Protein AF-A0A388TJ50-F1 (afdb_monomer)

Organism: NCBI:txid2218525

Foldseek 3Di:
DVVVVVVVLVVCCVPPVVSVVVVVPDDDPQPLQAVLQVFQQPADDPVVVCVSPVRHPHHDHDPPDDGDCAHPVGGGGNNVVVVD

Radius of gyration: 18.76 Å; Cα contacts (8 Å, |Δi|>4): 79; chains: 1; bounding box: 38×30×46 Å

Structure (mmCIF, N/CA/C/O backbone):
data_AF-A0A388TJ50-F1
#
_entry.id   AF-A0A388TJ50-F1
#
loop_
_atom_site.group_PDB
_atom_site.id
_atom_site.type_symbol
_atom_site.label_atom_id
_atom_site.label_alt_id
_atom_site.label_comp_id
_atom_site.label_asym_id
_atom_site.label_entity_id
_atom_site.label_seq_id
_atom_site.pdbx_PDB_ins_code
_atom_site.Cartn_x
_atom_site.Cartn_y
_atom_site.Cartn_z
_atom_site.occupancy
_atom_site.B_iso_or_equiv
_atom_site.auth_seq_id
_atom_site.auth_comp_id
_atom_site.auth_asym_id
_atom_site.auth_atom_id
_atom_site.pdbx_PDB_model_num
ATOM 1 N N . ALA A 1 1 ? 12.112 18.504 -4.330 1.00 62.12 1 ALA A N 1
ATOM 2 C CA . ALA A 1 1 ? 13.180 17.577 -4.756 1.00 62.12 1 ALA A CA 1
ATOM 3 C C . ALA A 1 1 ? 12.647 16.325 -5.463 1.00 62.12 1 ALA A C 1
ATOM 5 O O . ALA A 1 1 ? 13.321 15.880 -6.375 1.00 62.12 1 ALA A O 1
ATOM 6 N N . TYR A 1 2 ? 11.454 15.800 -5.132 1.00 70.31 2 TYR A N 1
ATOM 7 C CA . TYR A 1 2 ? 10.875 14.626 -5.819 1.00 70.31 2 TYR A CA 1
ATOM 8 C C . TYR A 1 2 ? 10.628 14.838 -7.323 1.00 70.31 2 TYR A C 1
ATOM 10 O O . TYR A 1 2 ? 11.096 14.042 -8.125 1.00 70.31 2 TYR A O 1
ATOM 18 N N . PHE A 1 3 ? 10.065 15.989 -7.709 1.00 88.31 3 PHE A N 1
ATOM 19 C CA . PHE A 1 3 ? 9.774 16.281 -9.118 1.00 88.31 3 PHE A CA 1
ATOM 20 C C . PHE A 1 3 ? 10.982 16.214 -10.055 1.00 88.31 3 PHE A C 1
ATOM 22 O O . PHE A 1 3 ? 10.829 15.809 -11.196 1.00 88.31 3 PHE A O 1
ATOM 29 N N . LEU A 1 4 ? 12.181 16.605 -9.603 1.00 94.38 4 LEU A N 1
ATOM 30 C CA . LEU A 1 4 ? 13.370 16.556 -10.460 1.00 94.38 4 LEU A CA 1
ATOM 31 C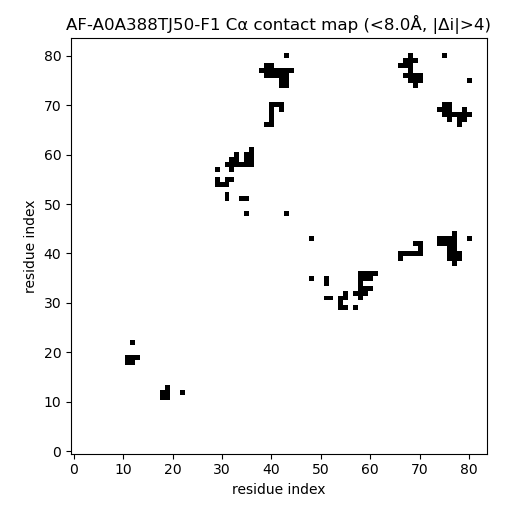 C . LEU A 1 4 ? 13.657 15.121 -10.911 1.00 94.38 4 LEU A C 1
ATOM 33 O O . LEU A 1 4 ? 13.921 14.893 -12.084 1.00 94.38 4 LEU A O 1
ATOM 37 N N . ILE A 1 5 ? 13.571 14.167 -9.983 1.00 94.44 5 ILE A N 1
ATOM 38 C CA . ILE A 1 5 ? 13.797 12.752 -10.277 1.00 94.44 5 ILE A CA 1
ATOM 39 C C . ILE A 1 5 ? 12.676 12.226 -11.174 1.00 94.44 5 ILE A C 1
ATOM 41 O O . ILE A 1 5 ? 12.977 11.559 -12.158 1.00 94.44 5 ILE A O 1
ATOM 45 N N . ASP A 1 6 ? 11.420 12.586 -10.893 1.00 92.75 6 ASP A N 1
ATOM 46 C CA . ASP A 1 6 ? 10.276 12.188 -11.722 1.00 92.75 6 ASP A CA 1
ATOM 47 C C . ASP A 1 6 ? 10.455 12.655 -13.178 1.00 92.75 6 ASP A C 1
ATOM 49 O O . ASP A 1 6 ? 10.280 11.868 -14.107 1.00 92.75 6 ASP A O 1
ATOM 53 N N . TYR A 1 7 ? 10.900 13.900 -13.392 1.00 94.50 7 TYR A N 1
ATOM 54 C CA . TYR A 1 7 ? 11.204 14.418 -14.729 1.00 94.50 7 TYR A CA 1
ATOM 55 C C . TYR A 1 7 ? 12.431 13.759 -15.361 1.00 94.50 7 TYR A C 1
ATOM 57 O O . TYR A 1 7 ? 12.423 13.509 -16.562 1.00 94.50 7 TYR A O 1
ATOM 65 N N . CYS A 1 8 ? 13.475 13.448 -14.590 1.00 94.94 8 CYS A N 1
ATOM 66 C CA . CYS A 1 8 ? 14.619 12.696 -15.106 1.00 94.94 8 CYS A CA 1
ATOM 67 C C . CYS A 1 8 ? 14.201 11.305 -15.599 1.00 94.94 8 CYS A C 1
ATOM 69 O O . CYS A 1 8 ? 14.637 10.895 -16.671 1.00 94.94 8 CYS A O 1
ATOM 71 N N . VAL A 1 9 ? 13.349 10.598 -14.850 1.00 94.56 9 VAL A N 1
ATOM 72 C CA . VAL A 1 9 ? 12.826 9.283 -15.249 1.00 94.56 9 VAL A CA 1
ATOM 73 C C . VAL A 1 9 ? 11.913 9.412 -16.470 1.00 94.56 9 VAL A C 1
ATOM 75 O O . VAL A 1 9 ? 12.063 8.631 -17.403 1.00 94.56 9 VAL A O 1
ATOM 78 N N . ALA A 1 10 ? 11.034 10.418 -16.512 1.00 95.44 10 ALA A N 1
ATOM 79 C CA . ALA A 1 10 ? 10.159 10.668 -17.660 1.00 95.44 10 ALA A CA 1
ATOM 80 C C . ALA A 1 10 ? 10.956 10.966 -18.942 1.00 95.44 10 ALA A C 1
ATOM 82 O O . ALA A 1 10 ? 10.742 10.329 -19.969 1.00 95.44 10 ALA A O 1
ATOM 83 N N . LEU A 1 11 ? 11.947 11.859 -18.865 1.00 96.38 11 LEU A N 1
ATOM 84 C CA . LEU A 1 11 ? 12.835 12.156 -19.991 1.00 96.38 11 LEU A CA 1
ATOM 85 C C . LEU A 1 11 ? 13.625 10.919 -20.429 1.00 96.38 11 LEU A C 1
ATOM 87 O O . LEU A 1 11 ? 13.824 10.706 -21.623 1.00 96.38 11 LEU A O 1
ATOM 91 N N . ALA A 1 12 ? 14.077 10.095 -19.484 1.00 95.94 12 ALA A N 1
ATOM 92 C CA . ALA A 1 12 ? 14.796 8.869 -19.797 1.00 95.94 12 ALA A CA 1
ATOM 93 C C . ALA A 1 12 ? 13.895 7.828 -20.483 1.00 95.94 12 ALA A C 1
ATOM 95 O O . ALA A 1 12 ? 14.342 7.193 -21.433 1.00 95.94 12 ALA A O 1
ATOM 96 N N . TYR A 1 13 ? 12.632 7.702 -20.066 1.00 96.75 13 TYR A N 1
ATOM 97 C CA . TYR A 1 13 ? 11.636 6.858 -20.732 1.00 96.75 13 TYR A CA 1
ATOM 98 C C . TYR A 1 13 ? 11.392 7.300 -22.183 1.00 96.75 13 TYR A C 1
ATOM 100 O O . TYR A 1 13 ? 11.358 6.466 -23.078 1.00 96.75 13 TYR A O 1
ATOM 108 N N . GLU A 1 14 ? 11.299 8.609 -22.438 1.00 96.94 14 GLU A N 1
ATOM 109 C CA . GLU A 1 14 ? 11.054 9.151 -23.785 1.00 96.94 14 GLU A CA 1
ATOM 110 C C . GLU A 1 14 ? 12.266 9.063 -24.728 1.00 96.94 14 GLU A C 1
ATOM 112 O O . GLU A 1 14 ? 12.097 8.989 -25.944 1.00 96.94 14 GLU A O 1
ATOM 117 N N . ASN A 1 15 ? 13.491 9.113 -24.191 1.00 97.50 15 ASN A N 1
ATOM 118 C CA . ASN A 1 15 ? 14.706 9.291 -24.999 1.00 97.50 15 ASN A CA 1
ATOM 119 C C . ASN A 1 15 ? 15.660 8.085 -24.990 1.00 97.50 15 ASN A C 1
ATOM 121 O O . ASN A 1 15 ? 16.598 8.052 -25.789 1.00 97.50 15 ASN A O 1
ATOM 125 N N . VAL A 1 16 ? 15.463 7.099 -24.108 1.00 97.69 16 VAL A N 1
ATOM 126 C CA . VAL A 1 16 ? 16.326 5.913 -23.991 1.00 97.69 16 VAL A CA 1
ATOM 127 C C . VAL A 1 16 ? 15.483 4.645 -24.187 1.00 97.69 16 VAL A C 1
ATOM 129 O O . VAL A 1 16 ? 14.903 4.150 -23.221 1.00 97.69 16 VAL A O 1
ATOM 132 N N . PRO A 1 17 ? 15.457 4.056 -25.401 1.00 96.50 17 PRO A N 1
ATOM 133 C CA . PRO A 1 17 ? 14.602 2.903 -25.715 1.00 96.50 17 PRO A CA 1
ATOM 134 C C . PRO A 1 17 ? 14.778 1.707 -24.771 1.00 96.50 17 PRO A C 1
ATOM 136 O O . PRO A 1 17 ? 13.805 1.098 -24.348 1.00 96.50 17 PRO A O 1
ATOM 139 N N . ALA A 1 18 ? 16.014 1.422 -24.346 1.00 96.38 18 ALA A N 1
ATOM 140 C CA . ALA A 1 18 ? 16.272 0.346 -23.390 1.00 96.38 18 ALA A CA 1
ATOM 141 C C . ALA A 1 18 ? 15.561 0.560 -22.038 1.00 96.38 18 ALA A C 1
ATOM 143 O O . ALA A 1 18 ? 15.156 -0.408 -21.405 1.00 96.38 18 ALA A O 1
ATOM 144 N N . LEU A 1 19 ? 15.400 1.811 -21.587 1.00 95.00 19 LEU A N 1
ATOM 145 C CA . LEU A 1 19 ? 14.669 2.113 -20.354 1.00 95.00 19 LEU A CA 1
ATOM 146 C C . LEU A 1 19 ? 13.159 2.032 -20.551 1.00 95.00 19 LEU A C 1
ATOM 148 O O . LEU A 1 19 ? 12.474 1.591 -19.632 1.00 95.00 19 LEU A O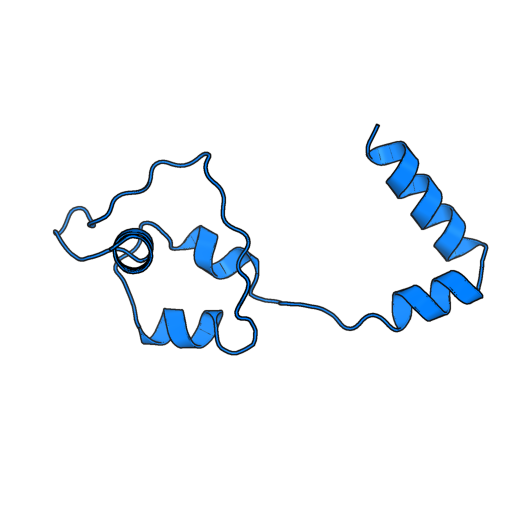 1
ATOM 152 N N . GLN A 1 20 ? 12.656 2.410 -21.727 1.00 96.69 20 GLN A N 1
ATOM 153 C CA . GLN A 1 20 ? 11.258 2.201 -22.088 1.00 96.69 20 GLN A CA 1
ATOM 154 C C . GLN A 1 20 ? 10.901 0.711 -22.009 1.00 96.69 20 GLN A C 1
ATOM 156 O O . GLN A 1 20 ? 10.024 0.342 -21.234 1.00 96.69 20 GLN A O 1
ATOM 161 N N . ASP A 1 21 ? 11.656 -0.144 -22.706 1.00 96.50 21 ASP A N 1
ATOM 162 C CA . ASP A 1 21 ? 11.431 -1.595 -22.717 1.00 96.50 21 ASP A CA 1
ATOM 163 C C . ASP A 1 21 ? 11.513 -2.196 -21.305 1.00 96.50 21 ASP A C 1
ATOM 165 O O . ASP A 1 21 ? 10.703 -3.042 -20.924 1.00 96.50 21 ASP A O 1
ATOM 169 N N . MET A 1 22 ? 12.483 -1.748 -20.498 1.00 95.69 22 MET A N 1
ATOM 170 C CA . MET A 1 22 ? 12.635 -2.203 -19.115 1.00 95.69 22 MET A CA 1
ATOM 171 C C . MET A 1 22 ? 11.454 -1.806 -18.227 1.00 95.69 22 MET A C 1
ATOM 173 O O . MET A 1 22 ? 11.046 -2.604 -17.384 1.00 95.69 22 MET A O 1
ATOM 177 N N . LEU A 1 23 ? 10.939 -0.584 -18.371 1.00 93.38 23 LEU A N 1
ATOM 178 C CA . LEU A 1 23 ? 9.822 -0.085 -17.570 1.00 93.38 23 LEU A CA 1
ATOM 179 C C . LEU A 1 23 ? 8.495 -0.713 -18.009 1.00 93.38 23 LEU A C 1
ATOM 181 O O . LEU A 1 23 ? 7.721 -1.130 -17.150 1.00 93.38 23 LEU A O 1
ATOM 185 N N . ASP A 1 24 ? 8.273 -0.866 -19.314 1.00 94.38 24 ASP A N 1
ATOM 186 C CA . ASP A 1 24 ? 7.080 -1.511 -19.871 1.00 94.38 24 ASP A CA 1
ATOM 187 C C . ASP A 1 24 ? 7.024 -3.015 -19.533 1.00 94.38 24 ASP A C 1
ATOM 189 O O . ASP A 1 24 ? 5.944 -3.595 -19.412 1.00 94.38 24 ASP A O 1
ATOM 193 N N . ALA A 1 25 ? 8.179 -3.656 -19.316 1.00 95.50 25 ALA A N 1
ATOM 194 C CA . ALA A 1 25 ? 8.261 -5.044 -18.863 1.00 95.50 25 ALA A CA 1
ATOM 195 C C . ALA A 1 25 ? 7.863 -5.243 -17.387 1.00 95.50 25 ALA A C 1
ATOM 197 O O . ALA A 1 25 ? 7.681 -6.387 -16.956 1.00 95.50 25 ALA A O 1
ATOM 198 N N . VAL A 1 26 ? 7.731 -4.172 -16.592 1.00 91.00 26 VAL A N 1
ATOM 199 C CA . VAL A 1 26 ? 7.283 -4.271 -15.197 1.00 91.00 26 VAL A CA 1
ATOM 200 C C . VAL A 1 26 ? 5.769 -4.513 -15.177 1.00 91.00 26 VAL A C 1
ATOM 202 O O . VAL A 1 26 ? 5.001 -3.641 -15.585 1.00 91.00 26 VAL A O 1
ATOM 205 N N . PRO A 1 27 ? 5.290 -5.666 -14.673 1.00 86.56 27 PRO A N 1
ATOM 206 C CA . PRO A 1 27 ? 3.861 -5.928 -14.621 1.00 86.56 27 PRO A CA 1
ATOM 207 C C . PRO A 1 27 ? 3.166 -4.983 -13.626 1.00 86.56 27 PRO A C 1
ATOM 209 O O . PRO A 1 27 ? 3.769 -4.598 -12.615 1.00 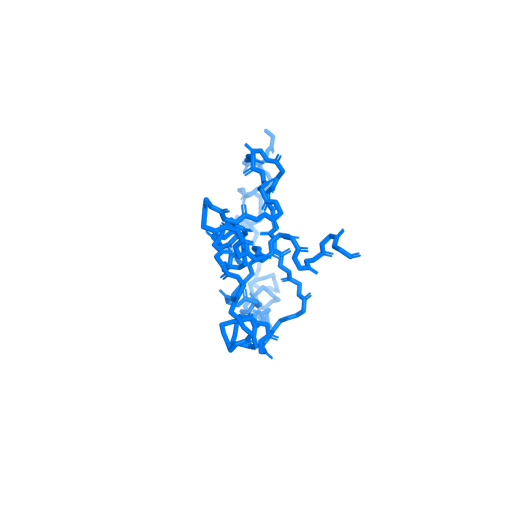86.56 27 PRO A O 1
ATOM 212 N N . PRO A 1 28 ? 1.877 -4.658 -13.839 1.00 79.12 28 PRO A N 1
ATOM 213 C CA . PRO A 1 28 ? 1.083 -3.959 -12.838 1.00 79.12 28 PRO A CA 1
ATOM 214 C C . PRO A 1 28 ? 1.136 -4.733 -11.519 1.00 79.12 28 PRO A C 1
ATOM 216 O O . PRO A 1 28 ? 0.741 -5.897 -11.455 1.00 79.12 28 PRO A O 1
ATOM 219 N N . SER A 1 29 ? 1.649 -4.101 -10.466 1.00 76.94 29 SER A N 1
ATOM 220 C CA . SER A 1 29 ? 1.758 -4.733 -9.152 1.00 76.94 29 SER A CA 1
ATOM 221 C C . SER A 1 29 ? 0.622 -4.282 -8.236 1.00 76.94 29 SER A C 1
ATOM 223 O O . SER A 1 29 ? 0.291 -3.101 -8.166 1.00 76.94 29 SER A O 1
ATOM 225 N N . ASN A 1 30 ? 0.045 -5.241 -7.507 1.00 78.00 30 ASN A N 1
ATOM 226 C CA . ASN A 1 30 ? -0.810 -5.029 -6.335 1.00 78.00 30 ASN A CA 1
ATOM 227 C C . ASN A 1 30 ? -1.992 -4.050 -6.546 1.00 78.00 30 ASN A C 1
ATOM 229 O O . ASN A 1 30 ? -2.022 -2.984 -5.921 1.00 78.00 30 ASN A O 1
ATOM 233 N N . PRO A 1 31 ? -3.021 -4.411 -7.341 1.00 83.56 31 PRO A N 1
ATOM 234 C CA . PRO A 1 31 ? -4.193 -3.553 -7.568 1.00 83.56 31 PRO A CA 1
ATOM 235 C C . PRO A 1 31 ? -4.929 -3.171 -6.270 1.00 83.56 31 PRO A C 1
ATOM 237 O O . PRO A 1 31 ? -5.524 -2.101 -6.185 1.00 83.56 31 PRO A O 1
ATOM 240 N N . GLN A 1 32 ? -4.839 -4.013 -5.234 1.00 89.06 32 GLN A N 1
ATOM 241 C CA . GLN A 1 32 ? -5.489 -3.823 -3.931 1.00 89.06 32 GLN A CA 1
ATOM 242 C C . GLN A 1 32 ? -4.560 -3.238 -2.849 1.00 89.06 32 GLN A C 1
ATOM 244 O O . GLN A 1 32 ? -4.883 -3.275 -1.658 1.00 89.06 32 GLN A O 1
ATOM 249 N N . ILE A 1 33 ? -3.405 -2.666 -3.225 1.00 91.50 33 ILE A N 1
ATOM 250 C CA . ILE A 1 33 ? -2.413 -2.156 -2.259 1.00 91.50 33 ILE A CA 1
ATOM 251 C C . ILE A 1 33 ? -2.997 -1.115 -1.287 1.00 91.50 33 ILE A C 1
ATOM 253 O O . ILE A 1 33 ? -2.549 -1.031 -0.145 1.00 91.50 33 ILE A O 1
ATOM 257 N N . TYR A 1 34 ? -4.015 -0.355 -1.703 1.00 91.88 34 TYR A N 1
ATOM 258 C CA . TYR A 1 34 ? -4.663 0.683 -0.890 1.00 91.88 34 TYR A CA 1
ATOM 259 C C . TYR A 1 34 ? -5.972 0.243 -0.219 1.00 91.88 34 TYR A C 1
ATOM 261 O O . TYR A 1 34 ? -6.450 0.951 0.666 1.00 91.88 34 TYR A O 1
ATOM 269 N N . ALA A 1 35 ? -6.546 -0.901 -0.604 1.00 93.69 35 ALA A N 1
ATOM 270 C CA . ALA A 1 35 ? -7.896 -1.296 -0.198 1.00 93.69 35 ALA A CA 1
ATOM 271 C C . ALA A 1 35 ? -8.027 -1.467 1.321 1.00 93.69 35 ALA A C 1
ATOM 273 O O 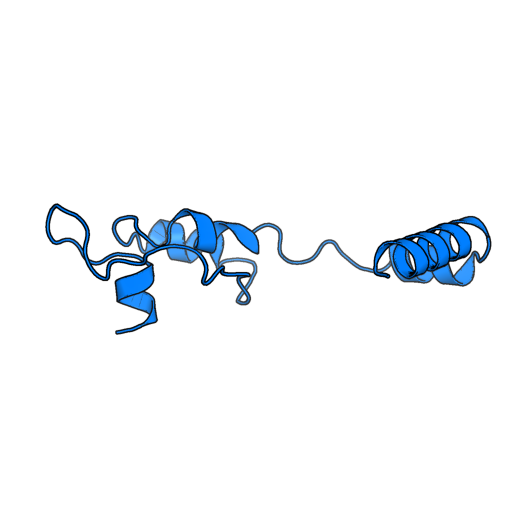. ALA A 1 35 ? -8.931 -0.909 1.939 1.00 93.69 35 ALA A O 1
ATOM 274 N N . LEU A 1 36 ? -7.064 -2.151 1.951 1.00 93.75 36 LEU A N 1
ATOM 275 C CA . LEU A 1 36 ? -7.084 -2.368 3.399 1.00 93.75 36 LEU A CA 1
ATOM 276 C C . LEU A 1 36 ? -7.056 -1.050 4.189 1.00 93.75 36 LEU A C 1
ATOM 278 O O . LEU A 1 36 ? -7.730 -0.932 5.206 1.00 93.75 36 LEU A O 1
ATOM 282 N N . ALA A 1 37 ? -6.323 -0.038 3.711 1.00 93.12 37 ALA A N 1
ATOM 283 C CA . ALA A 1 37 ? -6.205 1.247 4.401 1.00 93.12 37 ALA A CA 1
ATOM 284 C C . ALA A 1 37 ? -7.531 2.017 4.486 1.00 93.12 37 ALA A C 1
ATOM 286 O O . ALA A 1 37 ? -7.681 2.861 5.369 1.00 93.12 37 ALA A O 1
ATOM 287 N N . GLN A 1 38 ? -8.477 1.732 3.587 1.00 93.12 38 GLN A N 1
ATOM 288 C CA . GLN A 1 38 ? -9.786 2.382 3.554 1.00 93.12 38 GLN A CA 1
ATOM 289 C C . GLN A 1 38 ? -10.760 1.803 4.585 1.00 93.12 38 GLN A C 1
ATOM 291 O O . GLN A 1 38 ? -11.651 2.523 5.020 1.00 93.12 38 GLN A O 1
ATOM 296 N N . VAL A 1 39 ? -10.556 0.551 5.014 1.00 94.62 39 VAL A N 1
ATOM 297 C CA . VAL A 1 39 ? -11.507 -0.199 5.858 1.00 94.62 39 VAL A CA 1
ATOM 298 C C . VAL A 1 39 ? -10.991 -0.479 7.272 1.00 94.62 39 VAL A C 1
ATOM 300 O O . VAL A 1 39 ? -11.629 -1.186 8.044 1.00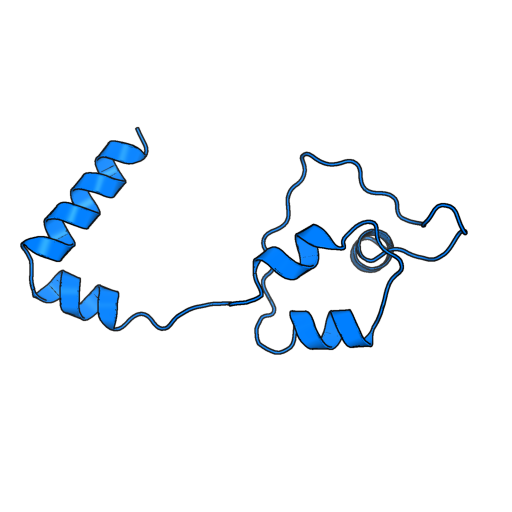 94.62 39 VAL A O 1
ATOM 303 N N . LEU A 1 40 ? -9.834 0.075 7.662 1.00 95.00 40 LEU A N 1
ATOM 304 C CA . LEU A 1 40 ? -9.192 -0.215 8.956 1.00 95.00 40 LEU A CA 1
ATOM 305 C C . LEU A 1 40 ? -10.101 0.015 10.182 1.00 95.00 40 LEU A C 1
ATOM 307 O O . LEU A 1 40 ? -9.939 -0.677 11.186 1.00 95.00 40 LEU A O 1
ATOM 311 N N . ASN A 1 41 ? -11.048 0.953 10.107 1.00 95.19 41 ASN A N 1
ATOM 312 C CA . ASN A 1 41 ? -11.991 1.264 11.190 1.00 95.19 41 ASN A CA 1
ATOM 313 C C . ASN A 1 41 ? -13.364 0.591 11.047 1.00 95.19 41 ASN A C 1
ATOM 315 O O . ASN A 1 41 ? -14.198 0.729 11.946 1.00 95.19 41 ASN A O 1
ATOM 319 N N . ASP A 1 42 ? -13.591 -0.140 9.961 1.00 96.00 42 ASP A N 1
ATOM 320 C CA . ASP A 1 42 ? -14.836 -0.864 9.738 1.00 96.00 42 ASP A CA 1
ATOM 321 C C . ASP A 1 42 ? -14.835 -2.177 10.519 1.00 96.00 42 ASP A C 1
ATOM 323 O O . ASP A 1 42 ? -13.776 -2.682 10.916 1.00 96.00 42 ASP A O 1
ATOM 327 N N . ALA A 1 43 ? -16.029 -2.731 10.752 1.00 97.12 43 ALA A N 1
ATOM 328 C CA . ALA A 1 43 ? -16.183 -4.058 11.338 1.00 97.12 43 ALA A CA 1
ATOM 329 C C . ALA A 1 43 ? -15.422 -5.090 10.496 1.00 97.12 43 ALA A C 1
ATOM 331 O O . ALA A 1 43 ? -15.476 -5.062 9.268 1.00 97.12 43 ALA A O 1
ATOM 332 N N . TYR A 1 44 ? -14.699 -5.988 11.161 1.00 97.25 44 TYR A N 1
ATOM 333 C CA . TYR A 1 44 ? -13.915 -7.008 10.485 1.00 97.25 44 TYR A CA 1
ATOM 334 C C . TYR A 1 44 ? -14.819 -7.948 9.684 1.00 97.25 44 TYR A C 1
ATOM 336 O O . TYR A 1 44 ? -15.699 -8.605 10.241 1.00 97.25 44 TYR A O 1
ATOM 344 N N . ASP A 1 45 ? -14.524 -8.058 8.393 1.00 97.25 45 ASP A N 1
ATOM 345 C CA . ASP A 1 45 ? -15.141 -9.002 7.470 1.00 97.25 45 ASP A CA 1
ATOM 346 C C . ASP A 1 45 ? -14.048 -9.912 6.889 1.00 97.25 45 ASP A C 1
ATOM 348 O O . ASP A 1 45 ? -13.128 -9.466 6.197 1.00 97.25 45 ASP A O 1
ATOM 352 N N . ALA A 1 46 ? -14.139 -11.205 7.202 1.00 96.00 46 ALA A N 1
ATOM 353 C CA . ALA A 1 46 ? -13.169 -12.202 6.766 1.00 96.00 46 ALA A CA 1
ATOM 354 C C . ALA A 1 46 ? -13.197 -12.438 5.250 1.00 96.00 46 ALA A C 1
ATOM 356 O O . ALA A 1 46 ? -12.151 -12.712 4.661 1.00 96.00 46 ALA A O 1
ATOM 357 N N . GLU A 1 47 ? -14.366 -12.328 4.617 1.00 96.69 47 GLU A N 1
ATOM 358 C CA . GLU A 1 47 ? -14.502 -12.511 3.176 1.00 96.69 47 GLU A CA 1
ATOM 359 C C . GLU A 1 47 ? -13.918 -11.311 2.435 1.00 96.69 47 GLU A C 1
ATOM 361 O O . GLU A 1 47 ? -13.119 -11.491 1.517 1.00 96.69 47 GLU A O 1
ATOM 366 N N . LEU A 1 48 ? -14.209 -10.094 2.899 1.00 95.50 48 LEU A N 1
ATOM 367 C CA . LEU A 1 48 ? -13.574 -8.893 2.361 1.00 95.50 48 LEU A CA 1
ATOM 368 C C . LEU A 1 48 ? -12.052 -8.940 2.542 1.00 95.50 48 LEU A C 1
ATOM 370 O O . LEU A 1 48 ? -11.318 -8.644 1.602 1.00 95.50 48 LEU A O 1
ATOM 374 N N . PHE A 1 49 ? -11.563 -9.366 3.714 1.00 94.69 49 PHE A N 1
ATOM 375 C CA . PHE A 1 49 ? -10.126 -9.524 3.955 1.00 94.69 49 PHE A CA 1
ATOM 376 C C . PHE A 1 49 ? -9.489 -10.522 2.980 1.00 94.69 49 PHE A C 1
ATOM 378 O O . PHE A 1 49 ? -8.437 -10.255 2.403 1.00 94.69 49 PHE A O 1
ATOM 385 N N . ARG A 1 50 ? -10.153 -11.659 2.746 1.00 94.44 50 ARG A N 1
ATOM 386 C CA . ARG A 1 50 ? -9.707 -12.671 1.784 1.00 94.44 50 ARG A CA 1
ATOM 387 C C . ARG A 1 50 ? -9.656 -12.117 0.362 1.00 94.44 50 ARG A C 1
ATOM 389 O O . ARG A 1 50 ? -8.715 -12.425 -0.357 1.00 94.44 50 ARG A O 1
ATOM 396 N N . GLN A 1 51 ? -10.637 -11.307 -0.035 1.00 94.12 51 GLN A N 1
ATOM 397 C CA . GLN A 1 51 ? -10.698 -10.700 -1.366 1.00 94.12 51 GLN A CA 1
ATOM 398 C C . GLN A 1 51 ? -9.589 -9.667 -1.580 1.00 94.12 51 GLN A C 1
ATOM 400 O O . GLN A 1 51 ? -8.871 -9.739 -2.574 1.00 94.12 51 GLN A O 1
ATOM 405 N N . ILE A 1 52 ? -9.403 -8.727 -0.647 1.00 92.94 52 ILE A N 1
ATOM 406 C CA . ILE A 1 52 ? -8.385 -7.674 -0.799 1.00 92.94 52 ILE A CA 1
ATOM 407 C C . ILE A 1 52 ? -6.959 -8.229 -0.717 1.00 92.94 52 ILE A C 1
ATOM 409 O O . ILE A 1 52 ? -6.057 -7.662 -1.331 1.00 92.94 52 ILE A O 1
ATOM 413 N N . SER A 1 53 ? -6.757 -9.334 0.005 1.00 91.69 53 SER A N 1
ATOM 414 C CA . SER A 1 53 ? -5.463 -10.012 0.137 1.00 91.69 53 SER A CA 1
ATOM 415 C C . SER A 1 53 ? -5.292 -11.209 -0.812 1.00 91.69 53 SER A C 1
ATOM 417 O O . SER A 1 53 ? -4.327 -11.957 -0.672 1.00 91.69 53 SER A O 1
ATOM 419 N N . ALA A 1 54 ? -6.200 -11.415 -1.775 1.00 91.88 54 ALA A N 1
ATOM 420 C CA . ALA A 1 54 ? -6.138 -12.553 -2.700 1.00 91.88 54 ALA A CA 1
ATOM 421 C C . ALA A 1 54 ? -4.892 -12.507 -3.601 1.00 91.88 54 ALA A C 1
ATOM 423 O O . ALA A 1 54 ? -4.193 -13.507 -3.750 1.00 91.88 54 ALA A O 1
ATOM 424 N N . ASP A 1 55 ? -4.600 -11.324 -4.147 1.00 87.19 55 ASP A N 1
ATOM 425 C CA . ASP A 1 55 ? -3.524 -11.107 -5.123 1.00 87.19 55 ASP A CA 1
ATOM 426 C C . ASP A 1 55 ? -2.310 -10.382 -4.519 1.00 87.19 55 ASP A C 1
ATOM 428 O O . ASP A 1 55 ? -1.350 -10.061 -5.220 1.00 87.19 55 ASP A O 1
ATOM 432 N N . THR A 1 56 ? -2.349 -10.064 -3.220 1.00 86.38 56 THR A N 1
ATOM 433 C CA . THR A 1 56 ? -1.262 -9.355 -2.543 1.00 86.38 56 THR A CA 1
ATOM 434 C C . THR A 1 56 ? -1.214 -9.648 -1.050 1.00 86.38 56 THR A C 1
ATOM 436 O O . THR A 1 56 ? -2.234 -9.707 -0.370 1.00 86.38 56 THR A O 1
ATOM 439 N N . CYS A 1 57 ? -0.001 -9.778 -0.520 1.00 84.88 57 CYS A N 1
ATOM 440 C CA . CYS A 1 57 ? 0.256 -9.827 0.918 1.00 84.88 57 CYS A CA 1
ATOM 441 C C . CYS A 1 57 ? 0.781 -8.490 1.470 1.00 84.88 57 CYS A C 1
ATOM 443 O O . CYS A 1 57 ? 1.058 -8.388 2.665 1.00 84.88 57 CYS A O 1
ATOM 445 N N . PHE A 1 58 ? 0.939 -7.470 0.617 1.00 89.06 58 PHE A N 1
ATOM 446 C CA . PHE A 1 58 ? 1.530 -6.189 0.986 1.00 89.06 58 PHE A CA 1
ATOM 447 C C . PHE A 1 58 ? 0.537 -5.045 0.771 1.00 89.06 58 PHE A C 1
ATOM 449 O O . PHE A 1 58 ? 0.213 -4.678 -0.358 1.00 89.06 58 PHE A O 1
ATOM 456 N N . HIS A 1 59 ? 0.087 -4.443 1.873 1.00 91.56 59 HIS A N 1
ATOM 457 C CA . HIS A 1 59 ? -0.838 -3.312 1.861 1.00 91.56 59 HIS A CA 1
ATOM 458 C C . HIS A 1 59 ? -0.149 -2.036 2.342 1.00 91.56 59 HIS A C 1
ATOM 460 O O . HIS A 1 59 ? 0.536 -2.018 3.366 1.00 91.56 59 HIS A O 1
ATOM 466 N N . LYS A 1 60 ? -0.370 -0.936 1.624 1.00 91.88 60 LYS A N 1
ATOM 467 C CA . LYS A 1 60 ? 0.091 0.392 2.020 1.00 91.88 60 LYS A CA 1
ATOM 468 C C . LYS A 1 60 ? -0.922 1.009 2.972 1.00 91.88 60 LYS A C 1
ATOM 470 O O . LYS A 1 60 ? -2.008 1.407 2.563 1.00 91.88 60 LYS A O 1
ATOM 475 N N . LEU A 1 61 ? -0.532 1.120 4.236 1.00 92.31 61 LEU A N 1
ATOM 476 C CA . LEU A 1 61 ? -1.330 1.749 5.285 1.00 92.31 61 LEU A CA 1
ATOM 477 C C . LEU A 1 61 ? -0.905 3.206 5.506 1.00 92.31 61 LEU A C 1
ATOM 479 O O . LEU A 1 61 ? 0.133 3.661 5.019 1.00 92.31 61 LEU A O 1
ATOM 483 N N . ASN A 1 62 ? -1.715 3.948 6.256 1.00 84.88 62 ASN A N 1
ATOM 484 C CA . ASN A 1 62 ? -1.377 5.284 6.730 1.00 84.88 62 ASN A CA 1
ATOM 485 C C . ASN A 1 62 ? -1.407 5.300 8.266 1.00 84.88 62 ASN A C 1
ATOM 487 O O . ASN A 1 62 ? -2.137 4.532 8.874 1.00 84.88 62 ASN A O 1
ATOM 491 N N . TRP A 1 63 ? -0.594 6.150 8.891 1.00 83.44 63 TRP A N 1
ATOM 492 C CA . TRP A 1 63 ? -0.562 6.322 10.352 1.00 83.44 63 TRP A CA 1
ATO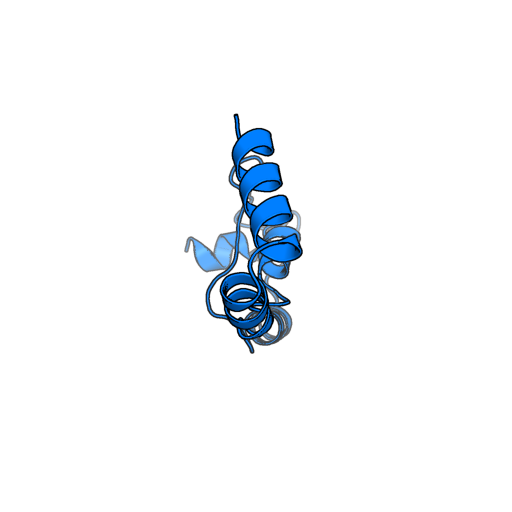M 493 C C . TRP A 1 63 ? -1.241 7.620 10.808 1.00 83.44 63 TRP A C 1
ATOM 495 O O . TRP A 1 63 ? -1.308 7.903 11.996 1.00 83.44 63 TRP A O 1
ATOM 505 N N . LYS A 1 64 ? -1.708 8.441 9.859 1.00 86.69 64 LYS A N 1
ATOM 506 C CA . LYS A 1 64 ? -2.212 9.802 10.102 1.00 86.69 64 LYS A CA 1
ATOM 507 C C . LYS A 1 64 ? -3.704 9.845 10.456 1.00 86.69 64 LYS A C 1
ATOM 509 O O . LYS A 1 64 ? -4.288 10.924 10.451 1.00 86.69 64 LY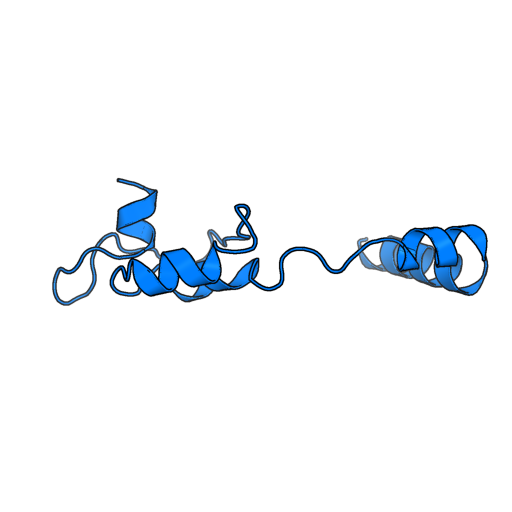S A O 1
ATOM 514 N N . MET A 1 65 ? -4.319 8.692 10.696 1.00 85.19 65 MET A N 1
ATOM 515 C CA . MET A 1 65 ? -5.725 8.562 11.065 1.00 85.19 65 MET A CA 1
ATOM 516 C C . MET A 1 65 ? -5.839 7.903 12.435 1.00 85.19 65 MET A C 1
ATOM 518 O O . MET A 1 65 ? -4.983 7.108 12.820 1.00 85.19 65 MET A O 1
ATOM 522 N N . ASP A 1 66 ? -6.923 8.206 13.142 1.00 89.69 66 ASP A N 1
ATOM 523 C CA . ASP A 1 66 ? -7.253 7.515 14.382 1.00 89.69 66 ASP A CA 1
ATOM 524 C C . ASP A 1 66 ? -7.783 6.115 14.075 1.00 89.69 66 ASP A C 1
ATOM 526 O O . ASP A 1 66 ? -8.692 5.951 13.256 1.00 89.69 66 ASP A O 1
ATOM 530 N N . PHE A 1 67 ? -7.234 5.109 14.756 1.00 92.88 67 PHE A N 1
ATOM 531 C CA . PHE A 1 67 ? -7.640 3.718 14.594 1.00 92.88 67 PHE A CA 1
ATOM 532 C C . PHE A 1 67 ? -8.276 3.167 15.866 1.00 92.88 67 PHE A C 1
ATOM 534 O O . PHE A 1 67 ? -7.652 3.123 16.929 1.00 92.88 67 PHE A O 1
ATOM 541 N N . ALA A 1 68 ? -9.515 2.698 15.755 1.00 93.38 68 ALA A N 1
ATOM 542 C CA . ALA A 1 68 ? -10.229 2.060 16.852 1.00 93.38 68 ALA A CA 1
ATOM 543 C C . ALA A 1 68 ? -10.121 0.538 16.731 1.00 93.38 68 ALA A C 1
ATOM 545 O O . ALA A 1 68 ? -10.307 -0.008 15.650 1.00 93.38 68 ALA A O 1
ATOM 546 N N . LYS A 1 69 ? -9.865 -0.177 17.836 1.00 95.88 69 LYS A N 1
ATOM 547 C CA . LYS A 1 69 ? -9.873 -1.659 17.849 1.00 95.88 69 LYS A CA 1
ATOM 548 C C . LYS A 1 69 ? -11.285 -2.254 17.760 1.00 95.88 69 LYS A C 1
ATOM 550 O O . LYS A 1 69 ? -11.433 -3.445 17.489 1.00 95.88 69 LYS A O 1
A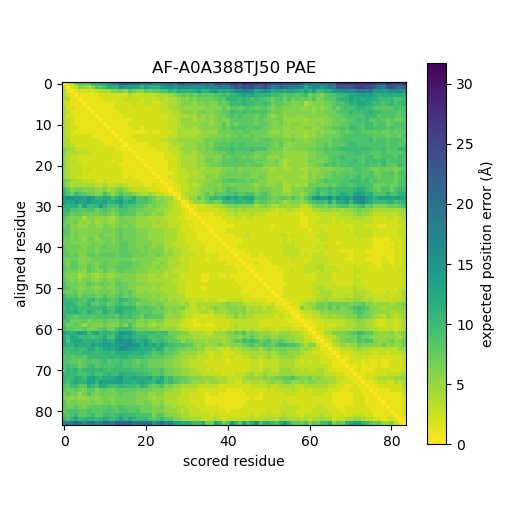TOM 555 N N . ARG A 1 70 ? -12.308 -1.445 18.049 1.00 96.12 70 ARG A N 1
ATOM 556 C CA . ARG A 1 70 ? -13.720 -1.833 18.019 1.00 96.12 70 ARG A CA 1
ATOM 557 C C . ARG A 1 70 ? -14.578 -0.737 17.394 1.00 96.12 70 ARG A C 1
ATOM 559 O O . ARG A 1 70 ? -14.265 0.441 17.559 1.00 96.12 70 ARG A O 1
ATOM 566 N N . THR A 1 71 ? -15.654 -1.124 16.714 1.00 94.44 71 THR A N 1
ATOM 567 C CA . THR A 1 71 ? -16.675 -0.202 16.200 1.00 94.44 71 THR A CA 1
ATOM 568 C C . THR A 1 71 ? -17.478 0.407 17.354 1.00 94.44 71 THR A C 1
ATOM 570 O O . THR A 1 71 ? -17.402 -0.049 18.498 1.00 94.44 71 THR A O 1
ATOM 573 N N . LYS A 1 72 ? -18.316 1.412 17.061 1.00 92.25 72 LYS A N 1
ATOM 574 C CA . LYS A 1 72 ? -19.258 1.986 18.044 1.00 92.25 72 LYS A CA 1
ATOM 575 C C . LYS A 1 72 ? -20.234 0.948 18.617 1.00 92.25 72 LYS A C 1
ATOM 577 O O . LYS A 1 72 ? -20.698 1.118 19.738 1.00 92.25 72 LYS A O 1
ATOM 582 N N . ASN A 1 73 ? -20.496 -0.126 17.870 1.00 92.50 73 ASN A N 1
ATOM 583 C CA . ASN A 1 73 ? -21.369 -1.229 18.271 1.00 92.50 73 ASN A CA 1
ATOM 584 C C . ASN A 1 73 ? -20.615 -2.343 19.027 1.00 92.50 73 ASN A C 1
ATOM 586 O O . ASN A 1 73 ? -21.220 -3.330 19.432 1.00 92.50 73 ASN A O 1
ATOM 590 N N . GLY A 1 74 ? -19.299 -2.199 19.230 1.00 92.94 74 GLY A N 1
ATOM 591 C CA . GLY A 1 74 ? -18.465 -3.147 19.976 1.00 92.94 74 GLY A CA 1
ATOM 592 C C . GLY A 1 74 ? -17.837 -4.268 19.141 1.00 92.94 74 GLY A C 1
ATOM 593 O O . GLY A 1 74 ? -17.066 -5.065 19.687 1.00 92.94 74 GLY A O 1
ATOM 594 N N . GLU A 1 75 ? -18.100 -4.319 17.837 1.00 95.50 75 GLU A N 1
ATOM 595 C CA . GLU A 1 75 ? -17.528 -5.307 16.911 1.00 95.50 75 GLU A CA 1
ATOM 596 C C . GLU A 1 75 ? -16.027 -5.071 16.731 1.00 95.50 75 GLU A C 1
ATOM 598 O O . GLU A 1 75 ? -15.574 -3.931 16.783 1.00 95.50 75 GLU A O 1
ATOM 603 N N . GLN A 1 76 ? -15.231 -6.123 16.531 1.00 96.56 76 GLN A N 1
ATOM 604 C CA . GLN A 1 76 ? -13.799 -5.969 16.247 1.00 96.56 76 GLN A CA 1
ATOM 605 C C . GLN A 1 76 ? -13.613 -5.330 14.868 1.00 96.56 76 GLN A C 1
ATOM 607 O O . GLN A 1 76 ? -14.282 -5.732 13.921 1.00 96.56 76 GLN A O 1
ATOM 612 N N . THR A 1 77 ? -12.713 -4.356 14.747 1.00 97.19 77 THR A N 1
ATOM 613 C CA . THR A 1 77 ? -12.401 -3.730 13.452 1.00 97.19 77 THR A CA 1
ATOM 614 C C . THR A 1 77 ? -11.308 -4.479 12.697 1.00 97.19 77 THR A C 1
ATOM 616 O O . THR A 1 77 ? -10.588 -5.291 13.288 1.00 97.19 77 THR A O 1
ATOM 619 N N . PHE A 1 78 ? -11.106 -4.159 11.416 1.00 96.06 78 PHE A N 1
ATOM 620 C CA . PHE A 1 78 ? -9.928 -4.616 10.665 1.00 96.06 78 PHE A CA 1
ATOM 621 C C . PHE A 1 78 ? -8.616 -4.271 11.380 1.00 96.06 78 PHE A C 1
ATOM 623 O O . PHE A 1 78 ? -7.776 -5.146 11.581 1.00 96.06 78 PHE A O 1
ATOM 630 N N . TYR A 1 79 ? -8.458 -3.029 11.844 1.00 95.25 79 TYR A N 1
ATOM 631 C CA . TYR A 1 79 ? -7.300 -2.630 12.641 1.00 95.25 79 TYR A CA 1
ATOM 632 C C . TYR A 1 79 ? -7.179 -3.477 13.908 1.00 95.25 79 TYR A C 1
ATOM 634 O O . TYR A 1 79 ? -6.119 -4.035 14.185 1.00 95.25 79 TYR A O 1
ATOM 642 N N . GLY A 1 80 ? -8.282 -3.638 14.644 1.00 95.25 80 GLY A N 1
ATOM 643 C CA . GLY A 1 80 ? -8.344 -4.444 15.857 1.00 95.25 80 GLY A CA 1
ATOM 644 C C . GLY A 1 80 ? -8.004 -5.917 15.644 1.00 95.25 80 GLY A C 1
ATOM 645 O O . GLY A 1 80 ? -7.570 -6.556 16.595 1.00 95.25 80 GLY A O 1
ATOM 646 N N . LYS A 1 81 ? -8.191 -6.463 14.439 1.00 94.31 81 LYS A N 1
ATOM 647 C CA . LYS A 1 81 ? -7.791 -7.827 14.071 1.00 94.31 81 LYS A CA 1
ATOM 648 C C . LYS A 1 81 ? -6.295 -7.945 13.773 1.00 94.31 81 LYS A C 1
ATOM 650 O O . LYS A 1 81 ? -5.715 -8.979 14.079 1.00 94.31 81 LYS A O 1
ATOM 655 N N . ILE A 1 82 ? -5.693 -6.914 13.180 1.00 91.38 82 ILE A N 1
ATOM 656 C CA . ILE A 1 82 ? -4.279 -6.900 12.768 1.00 91.38 82 ILE A CA 1
ATOM 657 C C . ILE A 1 82 ? -3.341 -6.676 13.961 1.00 91.38 82 ILE A C 1
ATOM 659 O O . ILE A 1 82 ? -2.253 -7.240 13.997 1.00 91.38 82 ILE A O 1
ATOM 663 N N . VAL A 1 83 ? -3.745 -5.840 14.924 1.00 90.25 83 VAL A N 1
ATOM 664 C CA . VAL A 1 83 ? -2.913 -5.465 16.088 1.00 90.25 83 VAL A CA 1
ATOM 665 C C . VAL A 1 83 ? -3.225 -6.254 17.367 1.00 90.25 83 VAL A C 1
ATOM 667 O O . VAL A 1 83 ? -2.721 -5.894 18.435 1.00 90.25 83 VAL A O 1
ATOM 670 N N . ALA A 1 84 ? -4.124 -7.238 17.290 1.00 75.88 84 ALA A N 1
ATOM 671 C CA . ALA A 1 84 ? -4.441 -8.152 18.391 1.00 75.88 84 ALA A CA 1
ATOM 672 C C . ALA A 1 84 ? -3.463 -9.326 18.408 1.00 75.88 84 ALA A C 1
ATOM 674 O O . ALA A 1 84 ? -3.033 -9.673 19.529 1.00 75.88 84 ALA A O 1
#

Mean predicted aligned error: 5.47 Å

Solvent-accessible surface area (backbone atoms only — not comparable to full-atom values): 5047 Å² total; per-residue (Å²): 118,68,65,61,54,53,50,52,51,51,51,40,43,78,73,33,67,72,51,31,57,58,56,72,67,56,71,93,72,51,95,44,25,55,56,62,54,76,43,30,59,38,64,57,49,70,66,59,50,50,60,53,44,66,82,34,95,66,68,57,70,78,83,92,63,92,79,42,51,44,31,98,89,66,43,51,4,39,42,28,65,74,78,105

InterPro domains:
  IPR008441 AfumC-like glycosyltransferase [PF05704] (2-82)

pLDDT: mean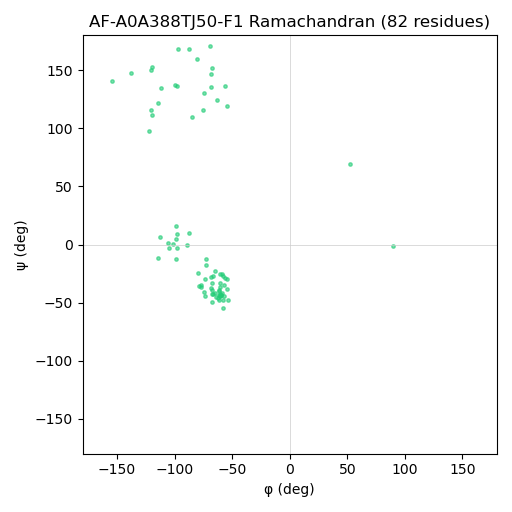 91.86, std 6.28, range [62.12, 97.69]

Sequence (84 aa):
AYFLIDYCVALAYENVPALQDMLDAVPPSNPQIYALAQVLNDAYDAELFRQISADTCFHKLNWKMDFAKRTKNGEQTFYGKIVA

Secondary structure (DSSP, 8-state):
-HHHHHHHHHHHHHH-HHHHHHHHTSPPP-TTTTHHHHHTTSBP-HHHHHHHTSS-S-----SSS---SB-TTSPBBHHHHH--